Protein AF-A0A3L8E0J8-F1 (afdb_monomer)

pLDDT: mean 79.2, std 20.64, range [35.94, 96.25]

Radius of gyration: 12.16 Å; Cα contacts (8 Å, |Δi|>4): 76; chains: 1; bounding box: 30×26×27 Å

Organism: Ooceraea biroi (NCBI:txid2015173)

Mean predicted aligned error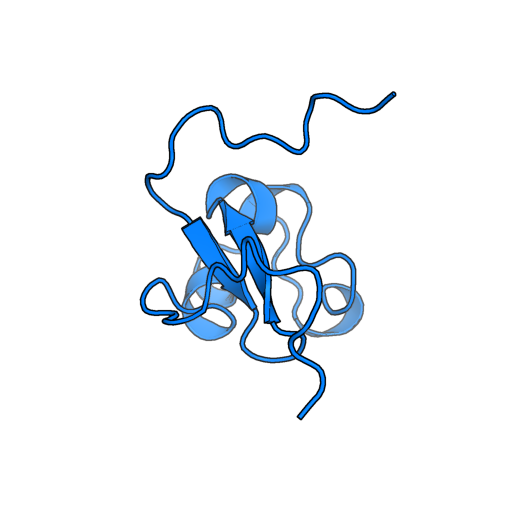: 9.29 Å

InterPro domains:
  IPR009287 Transcription initiation Spt4 [PTHR12882] (2-60)
  IPR022800 Spt4/RpoE2 zinc finger [PF06093] (13-60)
  IPR022800 Spt4/RpoE2 zinc finger [SM01389] (13-66)
  IPR022800 Spt4/RpoE2 zinc finger [cd07973] (11-59)
  IPR029040 RNA polymerase s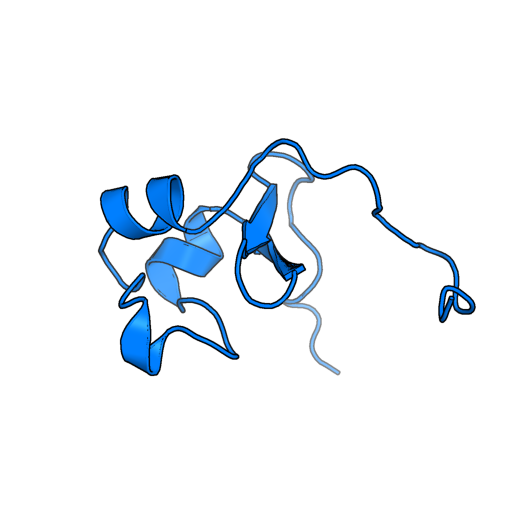ubunit RPABC4/transcription elongation factor Spt4 [SSF63393] (6-61)
  IPR038510 Spt4 superfamily [G3DSA:3.30.40.210] (1-65)

Nearest PDB structures (foldseek):
  6gml-assembly1_Y  TM=8.881E-01  e=1.774E-06  Homo sapiens
  6ted-assembly1_Y  TM=8.766E-01  e=1.052E-05  Homo sapiens
  7mnt-assembly2_D  TM=5.536E-01  e=3.109E+00  Homo sapiens

Solvent-accessible surface area (backbone atoms only — not comparable to full-atom values): 4343 Å² total; per-residue (Å²): 131,86,74,85,81,61,71,96,53,92,68,58,45,27,29,32,74,85,78,62,51,74,44,39,52,67,47,28,25,68,70,20,47,95,89,47,24,94,80,56,53,13,52,84,25,62,67,42,37,58,76,46,30,35,72,83,71,93,74,88,67,93,48,102,75,80,88,127

Foldseek 3Di:
DDPPQDPPDPPQWKAFPPPRDIDHLVCCQDVNDPVPCVPLVNHVPSPSSVVGIGPDDDDPPPDPDPDD

Sequence (68 aa):
MSMETVPKNLRGLRACLVCSLIKTFDQFEYDGCDNCDEFLRMKNNKDNVFDCTSSNFDGYANNKYSAF

Secondary structure (DSSP, 8-state):
---TTS-SSSTTEEEETTT--EEEHHHHHHH--TTTHHHH--TT-HHHHHHHEES--------S----

Structure (mmCIF, N/CA/C/O backbone):
data_AF-A0A3L8E0J8-F1
#
_entry.id   AF-A0A3L8E0J8-F1
#
loop_
_atom_site.group_PDB
_atom_site.id
_atom_site.type_symbol
_atom_site.label_atom_id
_atom_site.label_alt_id
_atom_site.label_comp_id
_atom_site.label_asym_id
_atom_site.label_entity_id
_atom_site.label_seq_id
_atom_site.pdbx_PDB_ins_code
_atom_site.Cartn_x
_atom_site.Cartn_y
_atom_site.Cartn_z
_atom_site.occupancy
_atom_site.B_iso_or_equiv
_atom_site.auth_seq_id
_atom_site.auth_comp_id
_atom_site.auth_asym_id
_atom_site.auth_atom_id
_atom_site.pdbx_PDB_model_num
ATOM 1 N N . MET A 1 1 ? 7.022 14.875 15.132 1.00 42.31 1 MET A N 1
ATOM 2 C CA . MET A 1 1 ? 7.398 13.529 14.655 1.00 42.31 1 MET A CA 1
ATOM 3 C C . MET A 1 1 ? 6.112 12.789 14.362 1.00 42.31 1 MET A C 1
ATOM 5 O O . MET A 1 1 ? 5.248 12.740 15.227 1.00 42.31 1 MET A O 1
ATOM 9 N N . SER A 1 2 ? 5.957 12.371 13.111 1.00 51.06 2 SER A N 1
ATOM 10 C CA . SER A 1 2 ? 4.733 11.866 12.494 1.00 51.06 2 SER A CA 1
ATOM 11 C C . SER A 1 2 ? 4.193 10.642 13.233 1.00 51.06 2 SER A C 1
ATOM 13 O O . SER A 1 2 ? 4.822 9.590 13.233 1.00 51.06 2 SER A O 1
ATOM 15 N N . MET A 1 3 ? 3.043 10.797 13.889 1.00 52.66 3 MET A N 1
ATOM 16 C CA . MET A 1 3 ? 2.363 9.730 14.637 1.00 52.66 3 MET A CA 1
ATOM 17 C C . MET A 1 3 ? 1.235 9.073 13.817 1.00 52.66 3 MET A C 1
ATOM 19 O O . MET A 1 3 ? 0.543 8.191 14.310 1.00 52.66 3 MET A O 1
ATOM 23 N N . GLU A 1 4 ? 1.051 9.471 12.555 1.00 55.69 4 GLU A N 1
ATOM 24 C CA . GLU A 1 4 ? 0.008 8.936 11.661 1.00 55.69 4 GLU A CA 1
ATOM 25 C C . GLU A 1 4 ? 0.443 7.677 10.892 1.00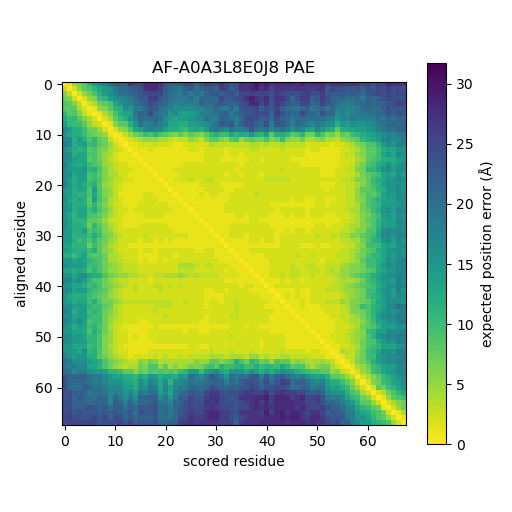 55.69 4 GLU A C 1
ATOM 27 O O . GLU A 1 4 ? -0.307 7.132 10.089 1.00 55.69 4 GLU A O 1
ATOM 32 N N . THR A 1 5 ? 1.647 7.175 11.169 1.00 53.72 5 THR A N 1
ATOM 33 C CA . THR A 1 5 ? 2.196 5.941 10.585 1.00 53.72 5 THR A CA 1
ATOM 34 C C . THR A 1 5 ? 1.874 4.690 11.403 1.00 53.72 5 THR A C 1
ATOM 36 O O . THR A 1 5 ? 2.213 3.589 10.979 1.00 53.72 5 THR A O 1
ATOM 39 N N . VAL A 1 6 ? 1.241 4.825 12.576 1.00 55.12 6 VAL A N 1
ATOM 40 C CA . VAL A 1 6 ? 0.858 3.674 13.406 1.00 55.12 6 VAL A CA 1
ATOM 41 C C . VAL A 1 6 ? -0.583 3.284 13.065 1.00 55.12 6 VAL A C 1
ATOM 43 O O . VAL A 1 6 ? -1.496 4.074 13.317 1.00 55.12 6 VAL A O 1
ATOM 46 N N . PRO A 1 7 ? -0.824 2.087 12.504 1.00 52.59 7 PRO A N 1
ATOM 47 C CA . PRO A 1 7 ? -2.171 1.631 12.188 1.00 52.59 7 PRO A CA 1
ATOM 48 C C . PRO A 1 7 ? -3.040 1.660 13.450 1.00 52.59 7 PRO A C 1
ATOM 50 O O . PRO A 1 7 ? -2.714 1.003 14.438 1.00 52.59 7 PRO A O 1
ATOM 53 N N . LYS A 1 8 ? -4.170 2.387 13.426 1.00 53.31 8 LYS A N 1
ATOM 54 C CA . LYS A 1 8 ? -5.140 2.413 14.545 1.00 53.31 8 LYS A CA 1
ATOM 55 C C . LYS A 1 8 ? -5.643 1.008 14.903 1.00 53.31 8 LYS A C 1
ATOM 57 O O . LYS A 1 8 ? -6.078 0.790 16.026 1.00 53.31 8 LYS A O 1
ATOM 62 N N . ASN A 1 9 ? -5.568 0.073 13.950 1.00 55.78 9 ASN A N 1
ATOM 63 C CA . ASN A 1 9 ? -5.803 -1.356 14.107 1.00 55.78 9 ASN A CA 1
ATOM 64 C C . ASN A 1 9 ? -4.893 -2.134 13.138 1.00 55.78 9 ASN A C 1
ATOM 66 O O . ASN A 1 9 ? -4.710 -1.713 12.001 1.00 55.78 9 ASN A O 1
ATOM 70 N N . LEU A 1 10 ? -4.398 -3.311 13.535 1.00 64.94 10 LEU A N 1
ATOM 71 C CA . LEU A 1 10 ? -3.640 -4.233 12.663 1.00 64.94 10 LEU A CA 1
ATOM 72 C C . LEU A 1 10 ? -4.523 -4.951 11.616 1.00 64.94 10 LEU A C 1
ATOM 74 O O . LEU A 1 10 ? -4.075 -5.876 10.942 1.00 64.94 10 LEU A O 1
ATOM 78 N N . ARG A 1 11 ? -5.802 -4.572 11.501 1.00 67.00 11 ARG A N 1
ATOM 79 C CA . ARG A 1 11 ? -6.745 -5.155 10.538 1.00 67.00 11 ARG A CA 1
ATOM 80 C C . ARG A 1 11 ? -6.662 -4.397 9.222 1.00 67.00 11 ARG A C 1
ATOM 82 O O . ARG A 1 11 ? -6.594 -3.174 9.218 1.00 67.00 11 ARG A O 1
ATOM 89 N N . GLY A 1 12 ? -6.713 -5.134 8.117 1.00 77.69 12 GLY A N 1
ATOM 90 C CA . GLY A 1 12 ? -6.686 -4.544 6.781 1.00 77.69 12 GLY A CA 1
ATOM 91 C C . GLY A 1 12 ? -5.308 -4.042 6.351 1.00 77.69 12 GLY A C 1
ATOM 92 O O . GLY A 1 12 ? -5.242 -3.247 5.421 1.00 77.69 12 GLY A O 1
ATOM 93 N N . LEU A 1 13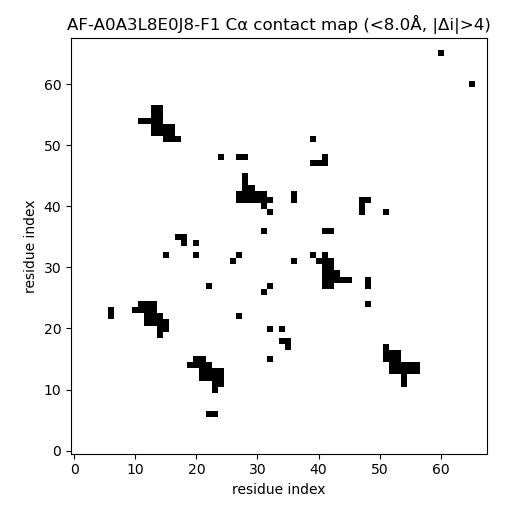 ? -4.224 -4.483 7.003 1.00 89.38 13 LEU A N 1
ATOM 94 C CA . LEU A 1 13 ? -2.869 -4.263 6.501 1.00 89.38 13 LEU A CA 1
ATOM 95 C C . LEU A 1 13 ? -2.661 -5.020 5.195 1.00 89.38 13 LEU A C 1
ATOM 97 O O . LEU A 1 13 ? -3.093 -6.166 5.049 1.00 89.38 13 LEU A O 1
ATOM 101 N N . ARG A 1 14 ? -1.985 -4.366 4.257 1.00 92.31 14 ARG A N 1
ATOM 102 C CA . ARG A 1 14 ? -1.632 -4.924 2.958 1.00 92.31 14 ARG A CA 1
ATOM 103 C C . ARG A 1 14 ? -0.211 -4.507 2.606 1.00 92.31 14 ARG A C 1
ATOM 105 O O . ARG A 1 14 ? 0.236 -3.437 3.014 1.00 92.31 14 ARG A O 1
ATOM 112 N N . ALA A 1 15 ? 0.489 -5.347 1.858 1.00 94.25 15 ALA A N 1
ATOM 113 C CA . ALA A 1 15 ? 1.809 -5.056 1.318 1.00 94.25 15 ALA A CA 1
ATOM 114 C C . ALA A 1 15 ? 1.704 -4.808 -0.188 1.00 94.25 15 ALA A C 1
ATOM 116 O O . ALA A 1 15 ? 1.101 -5.609 -0.902 1.00 94.25 15 ALA A O 1
ATOM 117 N N . CYS A 1 16 ? 2.291 -3.717 -0.675 1.00 94.44 16 CYS A N 1
ATOM 118 C CA . CYS A 1 16 ? 2.424 -3.458 -2.107 1.00 94.44 16 CYS A CA 1
ATOM 119 C C . CYS A 1 16 ? 3.256 -4.564 -2.765 1.00 94.44 16 CYS A C 1
ATOM 121 O O . CYS A 1 16 ? 4.378 -4.825 -2.338 1.00 94.44 16 CYS A O 1
ATOM 123 N N . LEU A 1 17 ? 2.737 -5.179 -3.828 1.00 94.31 17 LEU A N 1
ATOM 124 C CA . LEU A 1 17 ? 3.409 -6.272 -4.539 1.00 94.31 17 LEU A CA 1
ATOM 125 C C . LEU A 1 17 ? 4.653 -5.818 -5.317 1.00 94.31 17 LEU A C 1
ATOM 127 O O . LEU A 1 17 ? 5.453 -6.654 -5.721 1.00 94.31 17 LEU A O 1
ATOM 131 N N . VAL A 1 18 ? 4.821 -4.506 -5.528 1.00 94.06 18 VAL A N 1
ATOM 132 C CA . VAL A 1 18 ? 5.947 -3.947 -6.293 1.00 94.06 18 VAL A CA 1
ATOM 133 C C . VAL A 1 18 ? 7.097 -3.497 -5.394 1.00 94.06 18 VAL A C 1
ATOM 135 O O . VAL A 1 18 ? 8.252 -3.785 -5.688 1.00 94.06 18 VAL A O 1
ATOM 138 N N . CYS A 1 19 ? 6.803 -2.785 -4.304 1.00 94.25 19 CYS A N 1
ATOM 139 C CA . CYS A 1 19 ? 7.833 -2.185 -3.445 1.00 94.25 19 CYS A CA 1
ATOM 140 C C 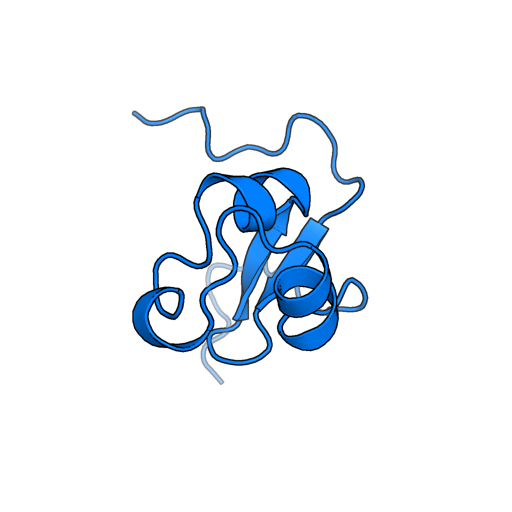. CYS A 1 19 ? 7.786 -2.655 -1.985 1.00 94.25 19 CYS A C 1
ATOM 142 O O . CYS A 1 19 ? 8.489 -2.089 -1.149 1.00 94.25 19 CYS A O 1
ATOM 144 N N . SER A 1 20 ? 6.906 -3.601 -1.647 1.00 92.62 20 SER A N 1
ATOM 145 C CA . SER A 1 20 ? 6.736 -4.161 -0.297 1.00 92.62 20 SER A CA 1
ATOM 146 C C . SER A 1 20 ? 6.333 -3.159 0.796 1.00 92.62 20 SER A C 1
ATOM 148 O O . SER A 1 20 ? 6.399 -3.479 1.981 1.00 92.62 20 SER A O 1
ATOM 150 N N . LEU A 1 21 ? 5.886 -1.951 0.429 1.00 90.81 21 LEU A N 1
ATOM 151 C CA . LEU A 1 21 ? 5.389 -0.954 1.383 1.00 90.81 21 LEU A CA 1
ATOM 152 C C . LEU A 1 21 ? 4.131 -1.485 2.075 1.00 90.81 21 LEU A C 1
ATOM 154 O O . LEU A 1 21 ? 3.231 -1.978 1.397 1.00 90.81 21 LEU A O 1
ATOM 158 N N . ILE A 1 22 ? 4.061 -1.358 3.400 1.00 90.75 22 ILE A N 1
ATOM 159 C CA . ILE A 1 22 ? 2.917 -1.808 4.196 1.00 90.75 22 ILE A CA 1
ATOM 160 C C . ILE A 1 22 ? 2.095 -0.595 4.628 1.00 90.75 22 ILE A C 1
ATOM 162 O O . ILE A 1 22 ? 2.610 0.308 5.286 1.00 90.75 22 ILE A O 1
ATOM 166 N N . LYS A 1 23 ? 0.807 -0.601 4.283 1.00 90.12 23 LYS A N 1
ATOM 167 C CA . LYS A 1 23 ? -0.206 0.374 4.713 1.00 90.12 23 LYS A CA 1
ATOM 168 C C . LYS A 1 23 ? -1.533 -0.351 4.952 1.00 90.12 23 LYS A C 1
ATOM 170 O O . LYS A 1 23 ? -1.673 -1.529 4.611 1.00 90.12 23 LYS A O 1
ATOM 175 N N . THR A 1 24 ? -2.521 0.315 5.544 1.00 91.06 24 THR A N 1
ATOM 176 C CA . THR A 1 24 ? -3.893 -0.213 5.534 1.00 91.06 24 THR A CA 1
ATOM 177 C C . THR A 1 24 ? -4.504 -0.108 4.135 1.00 91.06 24 THR A C 1
ATOM 179 O O . THR A 1 24 ? -4.068 0.696 3.311 1.00 91.06 24 THR A O 1
ATOM 182 N N . PHE A 1 25 ? -5.538 -0.904 3.866 1.00 93.06 25 PHE A N 1
ATOM 183 C CA . PHE A 1 25 ? -6.333 -0.794 2.642 1.00 93.06 25 PHE A CA 1
ATOM 184 C C . PHE A 1 25 ? -6.816 0.647 2.412 1.00 93.06 25 PHE A C 1
ATOM 186 O O . PHE A 1 25 ? -6.569 1.199 1.346 1.00 93.06 25 PHE A O 1
ATOM 193 N N . ASP A 1 26 ? -7.401 1.277 3.438 1.00 92.56 26 ASP A N 1
ATOM 194 C CA . ASP A 1 26 ? -7.910 2.654 3.349 1.00 92.56 26 ASP A CA 1
ATOM 195 C C . ASP A 1 26 ? -6.799 3.665 3.024 1.00 92.56 26 ASP A C 1
ATOM 197 O O . ASP A 1 26 ? -7.024 4.621 2.293 1.00 92.56 26 ASP A O 1
ATOM 201 N N . GLN A 1 27 ? -5.579 3.451 3.530 1.00 92.00 27 GLN A N 1
ATOM 202 C CA . GLN A 1 27 ? -4.431 4.304 3.214 1.00 92.00 27 GLN A CA 1
ATOM 203 C C . GLN A 1 27 ? -3.963 4.133 1.764 1.00 92.00 27 GLN A C 1
ATOM 205 O O . GLN A 1 27 ? -3.588 5.114 1.130 1.00 92.00 27 GLN A O 1
ATOM 210 N N . PHE A 1 28 ? -3.988 2.916 1.215 1.00 95.00 28 PHE A N 1
ATOM 211 C CA . PHE A 1 28 ? -3.726 2.724 -0.214 1.00 95.00 28 P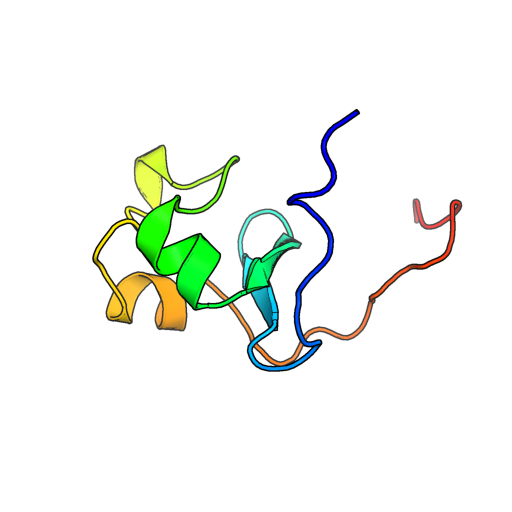HE A CA 1
ATOM 212 C C . PHE A 1 28 ? -4.835 3.312 -1.086 1.00 95.00 28 PHE A C 1
ATOM 214 O O . PHE A 1 28 ? -4.539 3.885 -2.129 1.00 95.00 28 PHE A O 1
ATOM 221 N N . GLU A 1 29 ? -6.093 3.207 -0.664 1.00 95.25 29 GLU A N 1
ATOM 222 C CA . GLU A 1 29 ? -7.215 3.803 -1.387 1.00 95.25 29 GLU A CA 1
ATOM 223 C C . GLU A 1 29 ? -7.161 5.337 -1.354 1.00 95.25 29 GLU A C 1
ATOM 225 O O . GLU A 1 29 ? -7.444 5.980 -2.360 1.00 95.25 29 GLU A O 1
ATOM 230 N N . TYR A 1 30 ? -6.791 5.938 -0.224 1.00 94.81 30 TYR A N 1
ATOM 231 C CA . TYR A 1 30 ? -6.798 7.392 -0.065 1.00 94.81 30 TYR A CA 1
ATOM 232 C C . TYR A 1 30 ? -5.520 8.054 -0.607 1.00 94.81 30 TYR A C 1
ATOM 234 O O . TYR A 1 30 ? -5.595 8.976 -1.421 1.00 94.81 30 TYR A O 1
ATOM 242 N N . ASP A 1 31 ? -4.347 7.548 -0.213 1.00 94.94 31 ASP A N 1
ATOM 243 C CA . ASP A 1 31 ? -3.043 8.158 -0.515 1.00 94.94 31 ASP A CA 1
ATOM 244 C C . ASP A 1 31 ? -2.249 7.415 -1.594 1.00 94.94 31 ASP A C 1
ATOM 246 O O . ASP A 1 31 ? -1.251 7.936 -2.098 1.00 94.94 31 ASP A O 1
ATOM 250 N N . GLY A 1 32 ? -2.658 6.201 -1.961 1.00 94.56 32 GLY A N 1
ATOM 251 C CA . GLY A 1 32 ? -1.883 5.349 -2.854 1.00 94.56 32 GLY A CA 1
ATOM 252 C C . GLY A 1 32 ? -0.584 4.824 -2.232 1.00 94.56 32 GLY A C 1
ATOM 253 O O . GLY A 1 32 ? -0.272 4.990 -1.046 1.00 94.56 32 GLY A O 1
ATOM 254 N N . CYS A 1 33 ? 0.199 4.135 -3.059 1.00 95.31 33 CYS A N 1
ATOM 255 C CA . CYS A 1 33 ? 1.547 3.703 -2.701 1.00 95.31 33 CYS A CA 1
ATOM 256 C C . CYS A 1 33 ? 2.558 4.850 -2.862 1.00 95.31 33 CYS A C 1
ATOM 258 O O . CYS A 1 33 ? 2.729 5.352 -3.970 1.00 95.31 33 CYS A O 1
ATOM 260 N N . ASP A 1 34 ? 3.323 5.180 -1.817 1.00 94.94 34 ASP A N 1
ATOM 261 C CA . ASP A 1 34 ? 4.291 6.297 -1.852 1.00 94.94 34 ASP A CA 1
ATOM 262 C C . ASP A 1 34 ? 5.376 6.131 -2.925 1.00 94.94 34 ASP A C 1
ATOM 264 O O . ASP A 1 34 ? 5.910 7.109 -3.436 1.00 94.94 34 ASP A O 1
ATOM 268 N N . ASN A 1 35 ? 5.683 4.884 -3.286 1.00 93.12 35 ASN A N 1
ATOM 269 C CA . ASN A 1 35 ? 6.746 4.559 -4.233 1.00 93.12 35 ASN A CA 1
ATOM 270 C C . ASN A 1 35 ? 6.229 4.230 -5.639 1.00 93.12 35 ASN A C 1
ATOM 272 O O . ASN A 1 35 ? 7.019 4.154 -6.576 1.00 93.12 35 ASN A O 1
ATOM 276 N N . CYS A 1 36 ? 4.935 3.922 -5.784 1.00 96.06 36 CYS A N 1
ATO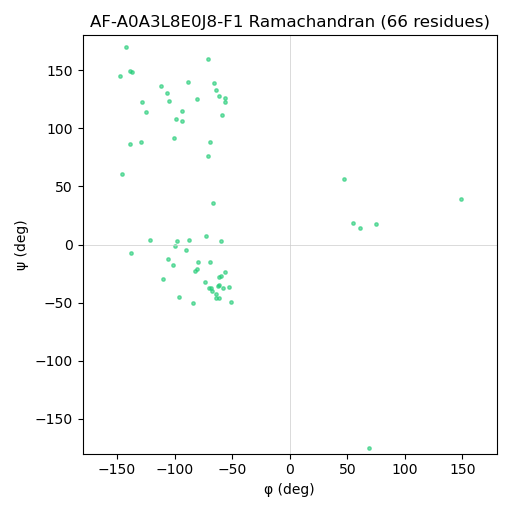M 277 C CA . CYS A 1 36 ? 4.425 3.258 -6.989 1.00 96.06 36 CYS A CA 1
ATOM 278 C C . CYS A 1 36 ? 3.100 3.812 -7.517 1.00 96.06 36 CYS A C 1
ATOM 280 O O . CYS A 1 36 ? 2.656 3.391 -8.583 1.00 96.06 36 CYS A O 1
ATOM 282 N N . ASP A 1 37 ? 2.438 4.723 -6.797 1.00 93.69 37 ASP A N 1
ATOM 283 C CA . ASP A 1 37 ? 1.109 5.213 -7.186 1.00 93.69 37 ASP A CA 1
ATOM 284 C C . ASP A 1 37 ? 1.098 5.913 -8.551 1.00 93.69 37 ASP A C 1
ATOM 286 O O . ASP A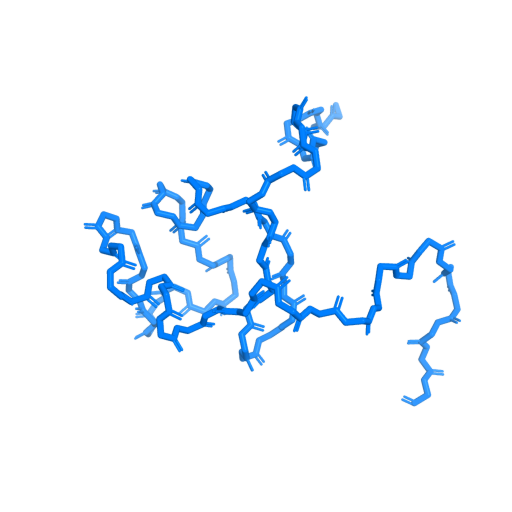 1 37 ? 0.096 5.842 -9.256 1.00 93.69 37 ASP A O 1
ATOM 290 N N . GLU A 1 38 ? 2.221 6.505 -8.970 1.00 94.81 38 GLU A N 1
ATOM 291 C CA . GLU A 1 38 ? 2.352 7.155 -10.282 1.00 94.81 38 GLU A CA 1
ATOM 292 C C . GLU A 1 38 ? 1.947 6.227 -11.445 1.00 94.81 38 GLU A C 1
ATOM 294 O O . GLU A 1 38 ? 1.302 6.671 -12.400 1.00 94.81 38 GLU A O 1
ATOM 299 N N . PHE A 1 39 ? 2.247 4.926 -11.338 1.00 94.12 39 PHE A N 1
ATOM 300 C CA . PHE A 1 39 ? 1.880 3.924 -12.342 1.00 94.12 39 PHE A CA 1
ATOM 301 C C . PHE A 1 39 ? 0.791 2.947 -11.879 1.00 94.12 39 PHE A C 1
ATOM 303 O O . PHE A 1 39 ? 0.013 2.490 -12.714 1.00 94.12 39 PHE A O 1
ATOM 310 N N . LEU A 1 40 ? 0.683 2.651 -10.578 1.00 93.19 40 LEU A N 1
ATOM 311 C CA . LEU A 1 40 ? -0.339 1.732 -10.051 1.00 93.19 40 LEU A CA 1
ATOM 312 C C . LEU A 1 40 ? -1.713 2.391 -9.867 1.00 93.19 40 LEU A C 1
ATOM 314 O O . LEU A 1 40 ? -2.719 1.684 -9.860 1.00 93.19 40 LEU A O 1
ATOM 318 N N . ARG A 1 41 ? -1.778 3.727 -9.758 1.00 94.88 41 ARG A N 1
ATOM 319 C CA . ARG A 1 41 ? -3.020 4.523 -9.696 1.00 94.88 41 ARG A CA 1
ATOM 320 C C . ARG A 1 41 ? -4.045 3.948 -8.715 1.00 94.88 41 ARG A C 1
ATOM 322 O O . ARG A 1 41 ? -5.167 3.617 -9.096 1.00 94.88 41 ARG A O 1
ATOM 329 N N . MET A 1 42 ? -3.631 3.783 -7.463 1.00 94.50 42 MET A N 1
ATOM 330 C CA . MET A 1 42 ? -4.449 3.164 -6.415 1.00 94.50 42 MET A CA 1
ATOM 331 C C . MET A 1 42 ? -5.433 4.152 -5.777 1.00 94.50 42 MET A C 1
ATOM 333 O O . MET A 1 42 ? -6.462 3.739 -5.245 1.00 94.50 42 MET A O 1
ATOM 337 N N . LYS A 1 43 ? -5.146 5.458 -5.855 1.00 95.81 43 LYS A N 1
ATOM 338 C CA . LYS A 1 43 ? -6.003 6.511 -5.293 1.00 95.81 43 LYS A CA 1
ATOM 339 C C . LYS A 1 43 ? -7.429 6.444 -5.834 1.00 95.81 43 LYS A C 1
ATOM 341 O O . LYS A 1 43 ? -7.642 6.517 -7.043 1.00 95.81 43 LYS A O 1
ATOM 346 N N . ASN A 1 44 ? -8.403 6.382 -4.929 1.00 94.44 44 ASN A N 1
ATOM 347 C CA . ASN A 1 44 ? -9.835 6.231 -5.202 1.00 94.44 44 ASN A CA 1
ATOM 348 C C . ASN A 1 44 ? -10.181 5.008 -6.077 1.00 94.44 44 ASN A C 1
ATOM 350 O O . ASN A 1 44 ? -11.262 4.961 -6.663 1.00 94.44 44 ASN A O 1
ATOM 354 N N . ASN A 1 45 ? -9.281 4.022 -6.180 1.00 94.12 45 ASN A N 1
ATOM 355 C CA . ASN A 1 45 ? -9.463 2.832 -7.002 1.00 94.12 45 ASN A CA 1
ATOM 356 C C . ASN A 1 45 ? -9.198 1.560 -6.186 1.00 94.12 45 ASN A C 1
ATOM 358 O O . ASN A 1 45 ? -8.090 1.023 -6.151 1.00 94.12 45 ASN A O 1
ATOM 362 N N . LYS A 1 46 ? -10.261 1.070 -5.544 1.00 95.12 46 LYS A N 1
ATOM 363 C CA . LYS A 1 46 ? -10.247 -0.133 -4.701 1.00 95.12 46 LYS A CA 1
ATOM 364 C C . LYS A 1 46 ? -9.787 -1.380 -5.445 1.00 95.12 46 LYS A C 1
ATOM 366 O O . LYS A 1 46 ? -9.072 -2.187 -4.857 1.00 95.12 46 LYS A O 1
ATOM 371 N N . ASP A 1 47 ? -10.166 -1.525 -6.711 1.00 96.25 47 ASP A N 1
ATOM 372 C CA . ASP A 1 47 ? -9.802 -2.690 -7.520 1.00 96.25 47 ASP A CA 1
ATOM 373 C C . ASP A 1 47 ? -8.283 -2.738 -7.715 1.00 96.25 47 ASP A C 1
ATOM 375 O O . ASP A 1 47 ? -7.645 -3.741 -7.397 1.00 96.25 47 ASP A O 1
ATOM 379 N N . ASN A 1 48 ? -7.669 -1.600 -8.061 1.00 95.25 48 ASN A N 1
ATOM 380 C CA . ASN A 1 48 ? -6.211 -1.505 -8.161 1.00 95.25 48 ASN A CA 1
ATOM 381 C C . ASN A 1 48 ? -5.515 -1.762 -6.819 1.00 95.25 48 ASN A C 1
ATOM 383 O O . ASN A 1 48 ? -4.442 -2.367 -6.798 1.00 95.25 48 ASN A O 1
ATOM 387 N N . VAL A 1 49 ? -6.099 -1.332 -5.693 1.00 95.75 49 VAL A N 1
ATOM 388 C CA . VAL A 1 49 ? -5.564 -1.671 -4.365 1.00 95.75 49 VAL A CA 1
ATOM 389 C C . VAL A 1 49 ? -5.579 -3.185 -4.160 1.00 95.75 49 VAL A C 1
ATOM 391 O O . VAL A 1 49 ? -4.575 -3.738 -3.714 1.00 95.75 49 VAL A O 1
ATOM 394 N N . PHE A 1 50 ? -6.672 -3.877 -4.488 1.00 95.06 50 PHE A N 1
ATOM 395 C CA . PHE A 1 50 ? -6.747 -5.334 -4.354 1.00 95.06 50 PHE A CA 1
ATOM 396 C C . PHE A 1 50 ? -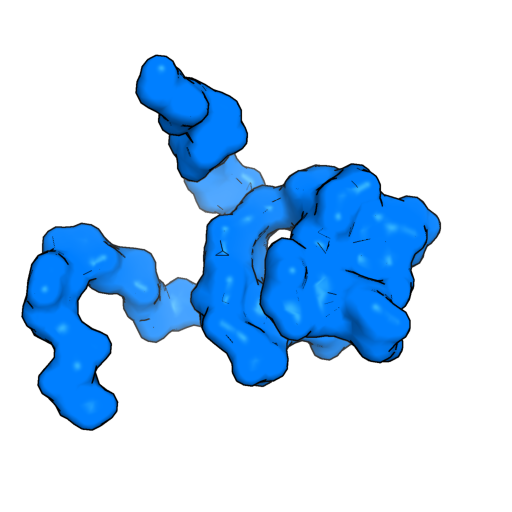5.762 -6.066 -5.270 1.00 95.06 50 PHE A C 1
ATOM 398 O O . PHE A 1 50 ? -5.097 -6.985 -4.794 1.00 95.06 50 PHE A O 1
ATOM 405 N N . ASP A 1 51 ? -5.620 -5.626 -6.519 1.00 95.81 51 ASP A N 1
ATOM 406 C CA . ASP A 1 51 ? -4.759 -6.272 -7.517 1.00 95.81 51 ASP A CA 1
ATOM 407 C C . ASP A 1 51 ? -3.265 -6.031 -7.267 1.00 95.81 51 ASP A C 1
ATOM 409 O O . ASP A 1 51 ? -2.429 -6.889 -7.549 1.00 95.81 51 ASP A O 1
ATOM 413 N N . CYS A 1 52 ? -2.910 -4.866 -6.720 1.00 96.00 52 CYS A N 1
ATOM 414 C CA . CYS A 1 52 ? -1.514 -4.459 -6.551 1.00 96.00 52 CYS A CA 1
ATOM 415 C C . CYS A 1 52 ? -0.976 -4.668 -5.130 1.00 96.00 52 CYS A C 1
ATOM 417 O O . CYS A 1 52 ? 0.189 -4.354 -4.864 1.00 96.00 52 CYS A O 1
ATOM 419 N N . THR A 1 53 ? -1.795 -5.164 -4.198 1.00 95.38 53 THR A N 1
ATOM 420 C CA . THR A 1 53 ? -1.385 -5.379 -2.804 1.00 95.38 53 THR A CA 1
ATOM 421 C C . THR A 1 53 ? -1.885 -6.716 -2.256 1.00 95.38 53 THR A C 1
ATOM 423 O O . THR A 1 53 ? -2.974 -7.170 -2.594 1.00 95.38 53 THR A O 1
ATOM 426 N N . SER A 1 54 ? -1.131 -7.335 -1.346 1.00 93.44 54 SER A N 1
ATOM 427 C CA . SER A 1 54 ? -1.508 -8.592 -0.682 1.00 93.44 54 SER A CA 1
ATOM 428 C C . SER A 1 54 ? -1.785 -8.385 0.805 1.00 93.44 54 SER A C 1
ATOM 430 O O . SER A 1 54 ? -1.011 -7.725 1.495 1.00 93.44 54 SER A O 1
ATOM 432 N N . SER A 1 55 ? -2.861 -8.988 1.320 1.00 88.94 55 SER A N 1
ATOM 433 C CA . SER A 1 55 ? -3.117 -9.122 2.765 1.00 88.94 55 SER A CA 1
ATOM 434 C C . SER A 1 55 ? -2.325 -10.260 3.417 1.00 88.94 55 SER A C 1
ATOM 436 O O . SER A 1 55 ? -2.229 -10.323 4.638 1.00 88.94 55 SER A O 1
ATOM 438 N N . ASN A 1 56 ? -1.772 -11.163 2.609 1.00 81.12 56 ASN A N 1
ATOM 439 C CA . ASN A 1 56 ? -0.919 -12.260 3.041 1.00 81.12 56 ASN A CA 1
ATOM 440 C C . ASN A 1 56 ? 0.528 -11.856 2.774 1.00 81.12 56 ASN A C 1
ATOM 442 O O . ASN A 1 56 ? 1.041 -12.045 1.670 1.00 81.12 56 ASN A O 1
ATOM 446 N N . PHE A 1 57 ? 1.155 -11.250 3.775 1.00 75.44 57 PHE A N 1
ATOM 447 C CA . PHE A 1 57 ? 2.580 -10.962 3.770 1.00 75.44 57 PHE A CA 1
ATOM 448 C C . PHE A 1 57 ? 3.185 -11.501 5.068 1.00 75.44 57 PHE A C 1
ATOM 450 O O . PHE A 1 57 ? 2.760 -11.140 6.164 1.00 75.44 57 PHE A O 1
ATOM 457 N N . ASP A 1 58 ? 4.171 -12.383 4.939 1.00 64.75 58 ASP A N 1
ATOM 458 C CA . ASP A 1 58 ? 4.966 -12.885 6.055 1.00 64.75 58 ASP A CA 1
ATOM 459 C C . ASP A 1 58 ? 6.272 -12.097 6.087 1.00 64.75 58 ASP A C 1
ATOM 461 O O . ASP A 1 58 ? 7.110 -12.221 5.198 1.00 64.75 58 ASP A O 1
ATOM 465 N N . GLY A 1 59 ? 6.417 -11.216 7.079 1.00 57.84 59 GLY A N 1
ATOM 466 C CA . GLY A 1 59 ? 7.597 -10.355 7.165 1.00 57.84 59 GLY A CA 1
ATOM 467 C C . GLY A 1 59 ? 7.358 -8.991 7.793 1.00 57.84 59 GLY A C 1
ATOM 468 O O . GLY A 1 59 ? 7.941 -8.009 7.340 1.00 57.84 59 GLY A O 1
ATOM 469 N N . TYR A 1 60 ? 6.541 -8.893 8.851 1.00 54.62 60 TYR A N 1
ATOM 470 C CA . TYR A 1 60 ? 6.586 -7.709 9.715 1.00 54.62 60 TYR A CA 1
ATOM 471 C C . TYR A 1 60 ? 7.901 -7.753 10.506 1.00 54.62 60 TYR A C 1
ATOM 473 O O . TYR A 1 60 ? 7.951 -8.157 11.669 1.00 54.62 60 TYR A O 1
ATOM 481 N N . ALA A 1 61 ? 9.006 -7.420 9.840 1.00 47.06 61 ALA A N 1
ATOM 482 C CA . ALA A 1 61 ? 10.309 -7.337 10.462 1.00 47.06 61 ALA A CA 1
ATOM 483 C C . ALA A 1 61 ? 10.314 -6.136 11.419 1.00 47.06 61 ALA A C 1
ATOM 485 O O . ALA A 1 61 ? 10.776 -5.050 11.091 1.00 47.06 61 ALA A O 1
ATOM 486 N N . ASN A 1 62 ? 9.905 -6.366 12.668 1.00 46.06 62 ASN A N 1
ATOM 487 C CA . ASN A 1 62 ? 10.425 -5.636 13.831 1.00 46.06 62 ASN A CA 1
ATOM 488 C C . ASN A 1 62 ? 11.912 -5.981 14.069 1.00 46.06 62 ASN A C 1
ATOM 490 O O . ASN A 1 62 ? 12.361 -6.102 15.206 1.00 46.06 62 ASN A O 1
ATOM 494 N N . ASN A 1 63 ? 12.689 -6.194 13.008 1.00 39.75 63 ASN A N 1
ATOM 495 C CA . ASN A 1 63 ? 14.094 -6.521 13.100 1.00 39.75 63 ASN A CA 1
ATOM 496 C C . ASN A 1 63 ? 14.867 -5.505 12.269 1.00 39.75 63 ASN A C 1
ATOM 498 O O . ASN A 1 63 ? 14.757 -5.472 11.047 1.00 39.75 63 ASN A O 1
ATOM 502 N N . LYS A 1 64 ? 15.676 -4.689 12.950 1.00 41.09 64 LYS A N 1
ATOM 503 C CA . LYS A 1 64 ? 16.611 -3.723 12.350 1.00 41.09 64 LYS A CA 1
ATOM 504 C C . LYS A 1 64 ? 17.674 -4.371 11.440 1.00 41.09 64 LYS A C 1
ATOM 506 O O . LYS A 1 64 ? 18.536 -3.663 10.932 1.00 41.09 64 LYS A O 1
ATOM 511 N N . TYR A 1 65 ? 17.622 -5.686 11.233 1.00 45.00 65 TYR A N 1
ATOM 512 C CA . TYR A 1 65 ? 18.564 -6.466 10.444 1.00 45.00 65 TYR A CA 1
ATOM 513 C C . TYR A 1 65 ? 17.810 -7.506 9.610 1.00 45.00 65 TYR A C 1
ATOM 515 O O . TYR A 1 65 ? 17.624 -8.643 10.030 1.00 45.00 65 TYR A O 1
ATOM 523 N N . SER A 1 66 ? 17.350 -7.117 8.428 1.00 38.62 66 SER A N 1
ATOM 524 C CA . SER A 1 66 ? 16.960 -8.066 7.381 1.00 38.62 66 SER A CA 1
ATOM 525 C C . SER A 1 66 ? 17.310 -7.468 6.023 1.00 38.62 66 SER A C 1
ATOM 527 O O . SER A 1 66 ? 16.446 -7.196 5.197 1.00 38.62 66 SER A O 1
ATOM 529 N N . ALA A 1 67 ? 18.604 -7.212 5.841 1.00 40.00 67 ALA A N 1
ATOM 530 C CA . ALA A 1 67 ? 19.232 -7.304 4.538 1.00 40.00 67 ALA A CA 1
ATOM 531 C C . ALA A 1 67 ? 19.803 -8.725 4.450 1.00 40.00 67 ALA A C 1
ATOM 533 O O . ALA A 1 67 ? 20.776 -9.036 5.137 1.00 40.00 67 ALA A O 1
ATOM 534 N N . PHE A 1 68 ? 19.149 -9.575 3.666 1.00 35.94 68 PHE A N 1
ATOM 535 C CA . PHE A 1 68 ? 19.763 -10.722 3.009 1.00 35.94 68 PHE A CA 1
ATOM 536 C C . PHE A 1 68 ? 19.403 -10.622 1.533 1.00 35.94 68 PHE A C 1
ATOM 538 O O . PHE A 1 68 ? 18.221 -10.315 1.255 1.00 35.94 68 PHE A O 1
#